Protein AF-A0A915UUK4-F1 (afdb_monomer)

Radius of gyration: 17.28 Å; Cα contacts (8 Å, |Δi|>4): 39; chains: 1; bounding box: 28×44×40 Å

Foldseek 3Di:
DDDPPPDPPQDPVNVVVVVLLVVLLVVLLVPDDPLLVQLVVCVVVVHDQVRSCVVSVNPCSVVSVVVSVVSSCVSCVVPD

Sequence (80 aa):
MQSAVHFPEETETEFWERLALRVDLQRALHTLTPQERALLDALLAGTPLQQAGRQLGIRNAPAVWHALQARLRAALSGYG

Secondary structure (DSSP, 8-state):
-----------HHHHHHHHHHHHHHHHHHHT--HHHHHHHHHHHTT--HHHHHHHTT-TTHHHHHHHHHHHHHHHTTT--

Nearest PDB structures (foldseek):
  4mey-assembly1_F  TM=5.945E-01  e=1.214E+00  Escherichia coli K-12
  8z6g-assembly1_B  TM=8.836E-01  e=5.327E+00  Pseudomonas aeruginosa
  6jbq-assembly1_F  TM=7.296E-01  e=5.969E+00  Escherichia coli K-12
  2xhe-assembly1_B  TM=2.885E-01  e=1.614E+00  Monosiga brevicollis

Mean predicted aligned error: 7.84 Å

pLDDT: mean 84.21, std 13.78, range [40.84, 96.31]

Solvent-accessible surface area (backbone atoms only — not comparable to full-atom values): 4815 Å² total; per-residue (Å²): 132,82,81,76,80,81,70,75,91,68,46,74,65,58,50,52,51,54,51,49,51,51,51,40,49,51,53,52,64,68,71,49,50,74,67,58,45,52,49,50,53,35,43,75,73,68,39,54,65,73,57,36,15,62,76,70,70,41,90,55,38,67,61,55,50,50,52,51,51,51,52,50,46,61,60,41,63,89,69,124

Structure (mmCIF, N/CA/C/O backbone):
data_AF-A0A915UUK4-F1
#
_entry.id   AF-A0A915UUK4-F1
#
loop_
_atom_site.group_PDB
_atom_site.id
_atom_site.type_symbol
_atom_site.label_atom_id
_atom_site.label_alt_id
_atom_site.label_comp_id
_atom_site.label_asym_id
_atom_site.label_entity_id
_atom_site.label_seq_id
_atom_site.pdbx_PDB_ins_code
_atom_site.Cartn_x
_atom_site.Cartn_y
_atom_site.Cartn_z
_atom_site.occupancy
_atom_site.B_iso_or_equiv
_atom_site.auth_seq_id
_atom_site.auth_comp_id
_atom_site.auth_asym_id
_atom_site.auth_atom_id
_atom_site.pdbx_PDB_model_num
ATOM 1 N N . MET A 1 1 ? 10.579 36.603 -19.980 1.00 40.84 1 MET A N 1
ATOM 2 C CA . MET A 1 1 ? 10.988 35.674 -21.056 1.00 40.84 1 MET A CA 1
ATOM 3 C C . MET A 1 1 ? 11.092 34.288 -20.449 1.00 40.84 1 MET A C 1
ATOM 5 O O . MET A 1 1 ? 11.454 34.183 -19.286 1.00 40.84 1 MET A O 1
ATOM 9 N N . GLN A 1 2 ? 10.611 33.296 -21.191 1.00 45.66 2 GLN A N 1
ATOM 10 C CA . GLN A 1 2 ? 10.177 31.970 -20.747 1.00 45.66 2 GLN A CA 1
ATOM 11 C C . GLN A 1 2 ? 11.253 31.196 -19.970 1.00 45.66 2 GLN A C 1
ATOM 13 O O . GLN A 1 2 ? 12.370 31.029 -20.451 1.00 45.66 2 GLN A O 1
ATOM 18 N N . SER A 1 3 ? 10.890 30.690 -18.790 1.00 45.72 3 SER A N 1
ATOM 19 C CA . SER A 1 3 ? 11.626 29.618 -18.122 1.00 45.72 3 SER A CA 1
ATOM 20 C C . SER A 1 3 ? 11.496 28.368 -18.986 1.00 45.72 3 SER A C 1
ATOM 22 O O . SER A 1 3 ? 10.404 27.813 -19.102 1.00 45.72 3 SER A O 1
ATOM 24 N N . ALA A 1 4 ? 12.584 27.966 -19.642 1.00 51.28 4 ALA A N 1
ATOM 25 C CA . ALA A 1 4 ? 12.644 26.689 -20.334 1.00 51.28 4 ALA A CA 1
ATOM 26 C C . ALA A 1 4 ? 12.361 25.590 -19.305 1.00 51.28 4 ALA A C 1
ATOM 28 O O . ALA A 1 4 ? 13.093 25.440 -18.326 1.00 51.28 4 ALA A O 1
ATOM 29 N N . VAL A 1 5 ? 11.253 24.875 -19.488 1.00 51.88 5 VAL A N 1
ATOM 30 C CA . VAL A 1 5 ? 10.962 23.680 -18.704 1.00 51.88 5 VAL A CA 1
ATOM 31 C C . VAL A 1 5 ? 12.051 22.677 -19.061 1.00 51.88 5 VAL A C 1
ATOM 33 O O . VAL A 1 5 ? 12.100 22.179 -20.182 1.00 51.88 5 VAL A O 1
ATOM 36 N N . HIS A 1 6 ? 12.978 22.458 -18.133 1.00 46.38 6 HIS A N 1
ATOM 37 C CA . HIS A 1 6 ? 14.038 21.477 -18.285 1.00 46.38 6 HIS A CA 1
ATOM 38 C C . HIS A 1 6 ? 13.407 20.100 -18.077 1.00 46.38 6 HIS A C 1
ATOM 40 O O . HIS A 1 6 ? 13.295 19.611 -16.954 1.00 46.38 6 HIS A O 1
ATOM 46 N N . PHE A 1 7 ? 12.916 19.506 -19.159 1.00 53.06 7 PHE A N 1
ATOM 47 C CA . PHE A 1 7 ? 12.593 18.088 -19.167 1.00 53.06 7 PHE A CA 1
ATOM 48 C C . PHE A 1 7 ? 13.933 17.341 -19.126 1.00 53.06 7 PHE A C 1
ATOM 50 O O . PHE A 1 7 ? 14.814 17.677 -19.921 1.00 53.06 7 PHE A O 1
ATOM 57 N N . PRO A 1 8 ? 14.168 16.411 -18.184 1.00 61.09 8 PRO A N 1
ATOM 58 C CA . PRO A 1 8 ? 15.305 15.511 -18.325 1.00 61.09 8 PRO A CA 1
ATOM 59 C C . PRO A 1 8 ? 15.177 14.804 -19.681 1.00 61.09 8 PRO A C 1
ATOM 61 O O . PRO A 1 8 ? 14.058 14.500 -20.102 1.00 61.09 8 PRO A O 1
ATOM 64 N N . GLU A 1 9 ? 16.298 14.587 -20.371 1.00 63.78 9 GLU A N 1
ATOM 65 C CA . GLU A 1 9 ? 16.357 13.713 -21.547 1.00 63.78 9 GLU A CA 1
ATOM 66 C C . GLU A 1 9 ? 16.103 12.280 -21.075 1.00 63.78 9 GLU A C 1
ATOM 68 O O . GLU A 1 9 ? 17.020 11.490 -20.890 1.00 63.78 9 GLU A O 1
ATOM 73 N N . GLU A 1 10 ? 14.843 11.984 -20.773 1.00 66.62 10 GLU A N 1
ATOM 74 C CA . GLU A 1 10 ? 14.399 10.645 -20.451 1.00 66.62 10 GLU A CA 1
ATOM 75 C C . G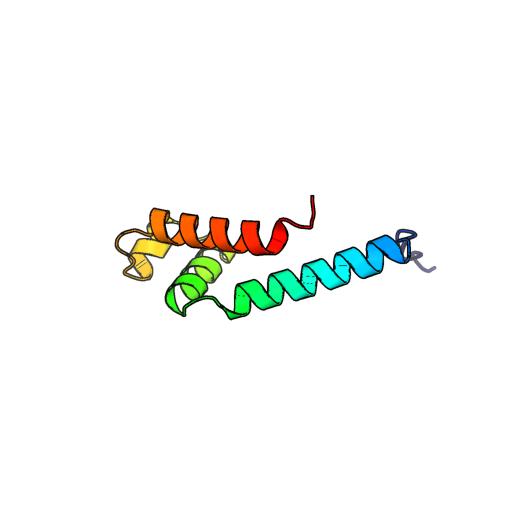LU A 1 10 ? 14.538 9.822 -21.728 1.00 66.62 10 GLU A C 1
ATOM 77 O O . GLU A 1 10 ? 13.946 10.137 -22.766 1.00 66.62 10 GLU A O 1
ATOM 82 N N . THR A 1 11 ? 15.383 8.802 -21.670 1.00 80.19 11 THR A N 1
ATOM 83 C CA . THR A 1 11 ? 15.520 7.854 -22.767 1.00 80.19 11 THR A CA 1
ATOM 84 C C . THR A 1 11 ? 14.180 7.158 -22.997 1.00 80.19 11 THR A C 1
ATOM 86 O O . THR A 1 11 ? 13.368 6.999 -22.084 1.00 80.19 11 THR A O 1
ATOM 89 N N . GLU A 1 12 ? 13.930 6.714 -24.228 1.00 79.44 12 GLU A N 1
ATOM 90 C CA . GLU A 1 12 ? 12.711 5.964 -24.549 1.00 79.44 12 GLU A CA 1
ATOM 91 C C . GLU A 1 12 ? 12.523 4.760 -23.605 1.00 79.44 12 GLU A C 1
ATOM 93 O O . GLU A 1 12 ? 11.412 4.490 -23.150 1.00 79.44 12 GLU A O 1
ATOM 98 N N . THR A 1 13 ? 13.620 4.094 -23.239 1.0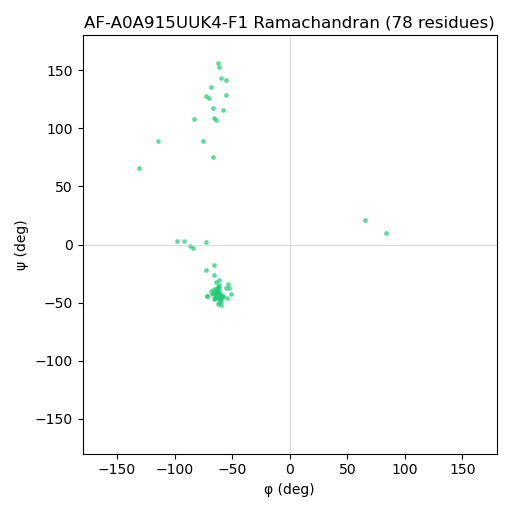0 82.44 13 THR A N 1
ATOM 99 C CA . THR A 1 13 ? 13.637 3.005 -22.258 1.00 82.44 13 THR A CA 1
ATOM 100 C C . THR A 1 13 ? 13.126 3.450 -20.886 1.00 82.44 13 THR A C 1
ATOM 102 O O . THR A 1 13 ? 12.196 2.838 -20.368 1.00 82.44 13 THR A O 1
ATOM 105 N N . GLU A 1 14 ? 13.662 4.536 -20.322 1.00 83.38 14 GLU A N 1
ATOM 106 C CA . GLU A 1 14 ? 13.234 5.059 -19.014 1.00 83.38 14 GLU A CA 1
ATOM 107 C C . GLU A 1 14 ? 11.756 5.479 -19.019 1.00 83.38 14 GLU A C 1
ATOM 109 O O . GLU A 1 14 ? 11.026 5.229 -18.055 1.00 83.38 14 GLU A O 1
ATOM 114 N N . PHE A 1 15 ? 11.279 6.051 -20.131 1.00 83.81 15 PHE A N 1
ATOM 115 C CA . PHE A 1 15 ? 9.868 6.388 -20.300 1.00 83.81 15 PHE A CA 1
ATOM 116 C C . PHE A 1 15 ? 8.978 5.138 -20.232 1.00 83.81 15 PHE A C 1
ATOM 118 O O . PHE A 1 15 ? 7.987 5.120 -19.490 1.00 83.81 15 PHE A O 1
ATOM 125 N N . TRP A 1 16 ? 9.323 4.085 -20.981 1.00 84.44 16 TRP A N 1
ATOM 126 C CA . TRP A 1 16 ? 8.560 2.835 -20.985 1.00 84.44 16 TRP A CA 1
ATOM 127 C C . TRP A 1 16 ? 8.625 2.115 -19.637 1.00 84.44 16 TRP A C 1
ATOM 129 O O . TRP A 1 16 ? 7.597 1.617 -19.174 1.00 84.44 16 TRP A O 1
ATOM 139 N N . GLU A 1 17 ? 9.777 2.118 -18.965 1.00 86.50 17 GLU A N 1
ATOM 140 C CA . GLU A 1 17 ? 9.939 1.575 -17.612 1.00 86.50 17 GLU A CA 1
ATOM 141 C C . GLU A 1 17 ? 9.062 2.318 -16.599 1.00 86.50 17 GLU A C 1
ATOM 143 O O . GLU A 1 17 ? 8.329 1.695 -15.827 1.00 86.50 17 GLU A O 1
ATOM 148 N N . ARG A 1 18 ? 9.050 3.656 -16.636 1.00 86.06 18 ARG A N 1
ATOM 149 C CA . ARG A 1 18 ? 8.193 4.473 -15.767 1.00 86.06 18 ARG A CA 1
ATOM 150 C C . ARG A 1 18 ? 6.709 4.244 -16.052 1.00 86.06 18 ARG A C 1
ATOM 152 O O . ARG A 1 18 ? 5.896 4.221 -15.121 1.00 86.06 18 ARG A O 1
ATOM 159 N N . LEU A 1 19 ? 6.334 4.084 -17.322 1.00 86.56 19 LEU A N 1
ATOM 160 C CA . LEU A 1 19 ? 4.956 3.785 -17.701 1.00 86.56 19 LEU A CA 1
ATOM 161 C C . LEU A 1 19 ? 4.530 2.406 -17.188 1.00 86.56 19 LEU A C 1
ATOM 163 O O . LEU A 1 19 ? 3.462 2.290 -16.585 1.00 86.56 19 LEU A O 1
ATOM 167 N N . ALA A 1 20 ? 5.367 1.389 -17.383 1.00 86.69 20 ALA A N 1
ATOM 168 C CA . ALA A 1 20 ? 5.116 0.036 -16.906 1.00 86.69 20 ALA A CA 1
ATOM 169 C C . ALA A 1 20 ? 4.991 0.008 -15.372 1.00 86.69 20 ALA A C 1
ATOM 171 O O . ALA A 1 20 ? 3.995 -0.497 -14.850 1.00 86.69 20 ALA A O 1
ATOM 172 N N . LEU A 1 21 ? 5.898 0.690 -14.658 1.00 87.38 21 LEU A N 1
ATOM 173 C CA . LEU A 1 21 ? 5.858 0.844 -13.202 1.00 87.38 21 LEU A CA 1
ATOM 174 C C . LEU A 1 21 ? 4.517 1.412 -12.732 1.00 87.38 21 LEU A C 1
ATOM 176 O O . LEU A 1 21 ? 3.904 0.918 -11.783 1.00 87.38 21 LEU A O 1
ATOM 180 N N . ARG A 1 22 ? 4.042 2.464 -13.405 1.00 87.94 22 ARG A N 1
ATOM 181 C CA . ARG A 1 22 ? 2.764 3.099 -13.083 1.00 87.94 22 ARG A CA 1
ATOM 182 C C . ARG A 1 22 ? 1.590 2.146 -13.310 1.00 87.94 22 ARG A C 1
ATOM 184 O O . ARG A 1 22 ? 0.684 2.113 -12.477 1.00 87.94 22 ARG A O 1
ATOM 191 N N . VAL A 1 23 ? 1.601 1.382 -14.401 1.00 88.50 23 VAL A N 1
ATOM 192 C CA . VAL A 1 23 ? 0.556 0.394 -14.708 1.00 88.50 23 VAL A CA 1
ATOM 193 C C . VAL A 1 23 ? 0.538 -0.728 -13.669 1.00 88.50 23 VAL A C 1
ATOM 195 O O . VAL A 1 23 ? -0.533 -1.063 -13.158 1.00 88.50 23 VAL A O 1
ATOM 198 N N . ASP A 1 24 ? 1.698 -1.271 -13.304 1.00 86.88 24 ASP A N 1
ATOM 199 C CA . ASP A 1 24 ? 1.797 -2.357 -12.326 1.00 86.88 24 ASP A CA 1
ATOM 200 C C . ASP A 1 24 ? 1.421 -1.899 -10.915 1.00 86.88 24 ASP A C 1
ATOM 202 O O . ASP A 1 24 ? 0.671 -2.591 -10.217 1.00 86.88 24 ASP A O 1
ATOM 206 N N . LEU A 1 25 ? 1.828 -0.688 -10.521 1.00 86.50 25 LEU A N 1
ATOM 207 C CA . LEU A 1 25 ? 1.386 -0.076 -9.270 1.00 86.50 25 LEU A CA 1
ATOM 208 C C . LEU A 1 25 ? -0.135 0.111 -9.250 1.00 86.50 25 LEU A C 1
ATOM 210 O O . LEU A 1 25 ? -0.789 -0.258 -8.274 1.00 86.50 25 LEU A O 1
ATOM 214 N N . GLN A 1 26 ? -0.723 0.649 -10.324 1.00 87.69 26 GLN A N 1
ATOM 215 C CA . GLN A 1 26 ? -2.177 0.806 -10.415 1.00 87.69 26 GLN A CA 1
ATOM 216 C C . GLN A 1 26 ? -2.888 -0.543 -10.313 1.00 87.69 26 GLN A C 1
ATOM 218 O O . GLN A 1 26 ? -3.848 -0.669 -9.551 1.00 87.69 26 GLN A O 1
ATOM 223 N N . ARG A 1 27 ? -2.402 -1.568 -11.020 1.00 86.94 27 ARG A N 1
ATOM 224 C CA . ARG A 1 27 ? -2.959 -2.921 -10.953 1.00 86.94 27 ARG A CA 1
ATOM 225 C C . ARG A 1 27 ? -2.904 -3.473 -9.529 1.00 86.94 27 ARG A C 1
ATOM 227 O O . ARG A 1 27 ? -3.914 -3.980 -9.048 1.00 86.94 27 ARG A O 1
ATOM 234 N N . ALA A 1 28 ? -1.782 -3.316 -8.829 1.00 86.81 28 ALA A N 1
ATOM 235 C CA . ALA A 1 28 ? -1.652 -3.746 -7.439 1.00 86.81 28 ALA A CA 1
ATOM 236 C C . ALA A 1 28 ? -2.655 -3.024 -6.521 1.00 86.81 28 ALA A C 1
ATOM 238 O O . ALA A 1 28 ? -3.358 -3.670 -5.742 1.00 86.81 28 ALA A O 1
ATOM 239 N N . LEU A 1 29 ? -2.800 -1.703 -6.674 1.00 88.44 29 LEU A N 1
ATOM 240 C CA . LEU A 1 29 ? -3.751 -0.889 -5.908 1.00 88.44 29 LEU A CA 1
ATOM 241 C C . LEU A 1 29 ? -5.225 -1.219 -6.206 1.00 88.44 29 LEU A C 1
ATOM 243 O O . LEU A 1 29 ? -6.086 -1.015 -5.347 1.00 88.44 29 LEU A O 1
ATOM 247 N N . HIS A 1 30 ? -5.533 -1.732 -7.399 1.00 88.88 30 HIS A N 1
ATOM 248 C CA . HIS A 1 30 ? -6.875 -2.200 -7.761 1.00 88.88 30 HIS A CA 1
ATOM 249 C C . HIS A 1 30 ? -7.259 -3.522 -7.088 1.00 88.88 30 HIS A C 1
ATOM 251 O O . HIS A 1 30 ? -8.447 -3.798 -6.942 1.00 88.88 30 HIS A O 1
ATOM 257 N N . THR A 1 31 ? -6.285 -4.324 -6.651 1.00 88.56 31 THR A N 1
ATOM 258 C CA . THR A 1 31 ? -6.544 -5.600 -5.956 1.00 88.56 31 THR A CA 1
ATOM 259 C C . THR A 1 31 ? -6.742 -5.459 -4.450 1.00 88.56 31 THR A C 1
ATOM 261 O O . THR A 1 31 ? -6.986 -6.455 -3.769 1.00 88.56 31 THR A O 1
ATOM 264 N N . LEU A 1 32 ? -6.633 -4.238 -3.919 1.00 87.69 32 LEU A N 1
ATOM 265 C CA . LEU A 1 32 ? -6.794 -3.991 -2.493 1.00 87.69 32 LEU A CA 1
ATOM 266 C C . LEU A 1 32 ? -8.235 -4.220 -2.060 1.00 87.69 32 LEU A C 1
ATOM 268 O O . LEU A 1 32 ? -9.184 -3.738 -2.681 1.00 87.6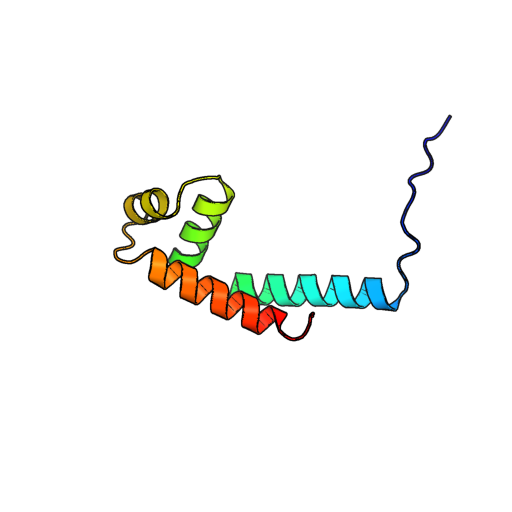9 32 LEU A O 1
ATOM 272 N N . THR A 1 33 ? -8.391 -4.904 -0.935 1.00 90.19 33 THR A N 1
ATOM 273 C CA . THR A 1 33 ? -9.671 -4.966 -0.236 1.00 90.19 33 THR A CA 1
ATOM 274 C C . THR A 1 33 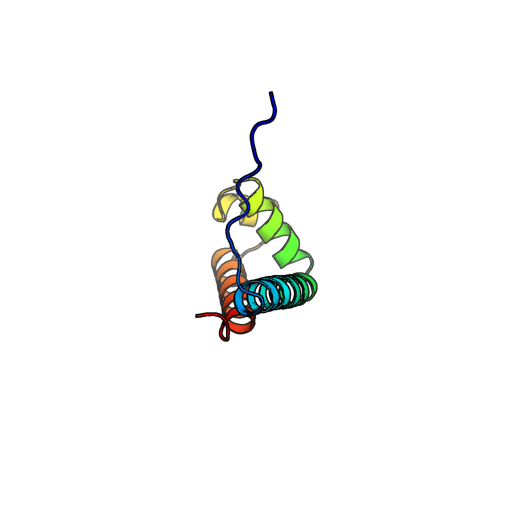? -10.086 -3.563 0.228 1.00 90.19 33 THR A C 1
ATOM 276 O O . THR A 1 33 ? -9.226 -2.705 0.456 1.00 90.19 33 THR A O 1
ATOM 279 N N . PRO A 1 34 ? -11.390 -3.306 0.452 1.00 90.50 34 PRO A N 1
ATOM 280 C CA . PRO A 1 34 ? -11.850 -2.018 0.978 1.00 90.50 34 PRO A CA 1
ATOM 281 C C . PRO A 1 34 ? -11.149 -1.614 2.284 1.00 90.50 34 PRO A C 1
ATOM 283 O O . PRO A 1 34 ? -10.877 -0.438 2.510 1.00 90.50 34 PRO A O 1
ATOM 286 N N . GLN A 1 35 ? -10.808 -2.596 3.123 1.00 89.38 35 GLN A N 1
ATOM 287 C CA . GLN A 1 35 ? -10.110 -2.374 4.386 1.00 89.38 35 GLN A CA 1
ATOM 288 C C . GLN A 1 35 ? -8.639 -1.978 4.185 1.00 89.38 35 GLN A C 1
ATOM 290 O O . GLN A 1 35 ? -8.174 -1.035 4.821 1.00 89.38 35 GLN A O 1
ATOM 295 N N . GLU A 1 36 ? -7.910 -2.655 3.293 1.00 90.88 36 GLU A N 1
ATOM 296 C CA . GLU A 1 36 ? -6.532 -2.282 2.933 1.00 90.88 36 GLU A CA 1
ATOM 297 C C . GLU A 1 36 ? -6.484 -0.902 2.270 1.00 90.88 36 GLU A C 1
ATOM 299 O O . GLU A 1 36 ? -5.591 -0.111 2.567 1.00 90.88 36 GLU A O 1
ATOM 304 N N . ARG A 1 37 ? -7.466 -0.595 1.412 1.00 91.94 37 ARG A N 1
ATOM 305 C CA . ARG A 1 37 ? -7.601 0.708 0.755 1.00 91.94 37 ARG A CA 1
ATOM 306 C C . ARG A 1 37 ? -7.808 1.824 1.776 1.00 91.94 37 ARG A C 1
ATOM 308 O O . ARG A 1 37 ? -7.047 2.781 1.778 1.00 91.94 37 ARG A O 1
ATOM 315 N N . ALA A 1 38 ? -8.762 1.659 2.691 1.00 92.75 38 ALA A N 1
ATOM 316 C CA . ALA A 1 38 ? -9.021 2.643 3.738 1.00 92.75 38 ALA A CA 1
ATOM 317 C C . ALA A 1 38 ? -7.816 2.829 4.678 1.00 92.75 38 ALA A C 1
ATOM 319 O O . ALA A 1 38 ? -7.527 3.948 5.099 1.00 92.75 38 ALA A O 1
ATOM 320 N N . LEU A 1 39 ? -7.084 1.748 4.981 1.00 94.06 39 LEU A N 1
ATOM 321 C CA . LEU A 1 39 ? -5.850 1.828 5.763 1.00 94.06 39 LEU A CA 1
ATOM 322 C C . L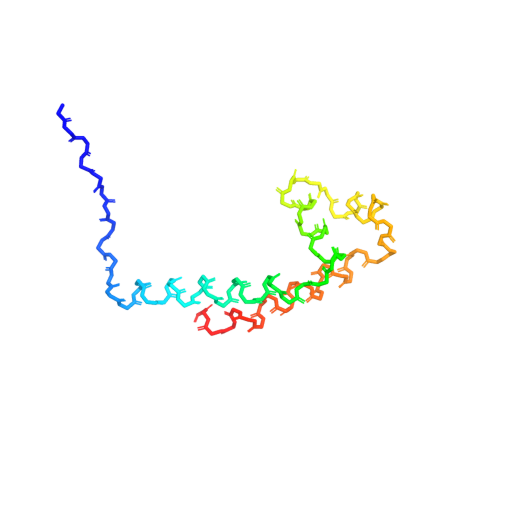EU A 1 39 ? -4.765 2.615 5.018 1.00 94.06 39 LEU A C 1
ATOM 324 O O . LEU A 1 39 ? -4.137 3.485 5.615 1.00 94.06 39 LEU A O 1
ATOM 328 N N . LEU A 1 40 ? -4.563 2.340 3.727 1.00 93.75 40 LEU A N 1
ATOM 329 C CA . LEU A 1 40 ? -3.617 3.072 2.887 1.00 93.75 40 LEU A CA 1
ATOM 330 C C . LEU A 1 40 ? -3.977 4.561 2.799 1.00 93.75 40 LEU A C 1
ATOM 332 O O . LEU A 1 40 ? -3.105 5.401 3.004 1.00 93.75 40 LEU A O 1
ATOM 336 N N . ASP A 1 41 ? -5.247 4.887 2.562 1.00 94.62 41 ASP A N 1
ATOM 337 C CA . ASP A 1 41 ? -5.723 6.270 2.468 1.00 94.62 41 ASP A CA 1
ATOM 338 C C . ASP A 1 41 ? -5.497 7.034 3.787 1.00 94.62 41 ASP A C 1
ATOM 340 O O . ASP A 1 41 ? -5.015 8.168 3.778 1.00 94.62 41 ASP A O 1
ATOM 344 N N . ALA A 1 42 ? -5.754 6.401 4.939 1.00 94.88 42 ALA A N 1
ATOM 345 C CA . ALA A 1 42 ? -5.498 7.000 6.250 1.00 94.88 42 ALA A CA 1
ATOM 346 C C . ALA A 1 42 ? -4.003 7.281 6.486 1.00 94.88 42 ALA A C 1
ATOM 348 O O . ALA A 1 42 ? -3.645 8.340 7.009 1.00 94.88 42 ALA A O 1
ATOM 349 N N . LEU A 1 43 ? -3.130 6.354 6.077 1.00 94.81 43 LEU A N 1
ATOM 350 C CA . LEU A 1 43 ? -1.678 6.518 6.171 1.00 94.81 43 LEU A CA 1
ATOM 351 C C . LEU A 1 43 ? -1.169 7.632 5.246 1.00 94.81 43 LEU A C 1
ATOM 353 O O . LEU A 1 43 ? -0.339 8.436 5.667 1.00 94.81 43 LEU A O 1
ATOM 357 N N . LEU A 1 44 ? -1.690 7.721 4.017 1.00 93.88 44 LEU A N 1
ATOM 358 C CA . LEU A 1 44 ? -1.364 8.793 3.067 1.00 93.88 44 LEU A CA 1
ATOM 359 C C . LEU A 1 44 ? -1.823 10.169 3.565 1.00 93.88 44 LEU A C 1
ATOM 361 O O . LEU A 1 44 ? -1.145 11.164 3.322 1.00 93.88 44 LEU A O 1
ATOM 365 N N . ALA A 1 45 ? -2.922 10.226 4.318 1.00 95.19 45 ALA A N 1
ATOM 366 C CA . ALA A 1 45 ? -3.375 11.432 5.009 1.00 95.19 45 ALA A CA 1
ATOM 367 C C . ALA A 1 45 ? -2.510 11.807 6.236 1.00 95.19 45 ALA A C 1
ATOM 369 O O . ALA A 1 45 ? -2.820 12.768 6.936 1.00 95.19 45 ALA A O 1
ATOM 370 N N . GLY A 1 46 ? -1.441 11.053 6.522 1.00 95.25 46 GLY A N 1
ATOM 371 C CA . GLY A 1 46 ? -0.538 11.291 7.649 1.00 95.25 46 GLY A CA 1
ATOM 372 C C . GLY A 1 46 ? -1.020 10.707 8.978 1.00 95.25 46 GLY A C 1
ATOM 373 O O . GLY A 1 46 ? -0.425 10.985 10.019 1.00 95.25 46 GLY A O 1
ATOM 374 N N . THR A 1 47 ? -2.077 9.888 8.977 1.00 95.38 47 THR A N 1
ATOM 375 C CA . THR A 1 47 ? -2.559 9.240 10.204 1.00 95.38 47 THR A CA 1
ATOM 376 C C . THR A 1 47 ? -1.593 8.127 10.610 1.00 95.38 47 THR A C 1
ATOM 378 O O . THR A 1 47 ? -1.320 7.240 9.802 1.00 95.38 47 THR A O 1
ATOM 381 N N . PRO A 1 48 ? -1.095 8.091 11.858 1.00 96.31 48 PRO A N 1
ATOM 382 C CA . PRO A 1 48 ? -0.239 7.002 12.317 1.00 96.31 48 PRO A CA 1
ATOM 383 C C . PRO A 1 48 ? -0.942 5.641 12.230 1.00 96.31 48 PRO A C 1
ATOM 385 O O . PRO A 1 48 ? -2.118 5.520 12.570 1.00 96.31 48 PRO A O 1
ATOM 388 N N . LEU A 1 49 ? -0.204 4.585 11.872 1.00 93.81 49 LEU A N 1
ATOM 389 C CA . LEU A 1 49 ? -0.745 3.235 11.638 1.00 93.81 49 LEU A CA 1
ATOM 390 C C . LEU A 1 49 ? -1.625 2.703 12.782 1.00 93.81 49 LEU A C 1
ATOM 392 O O . LEU A 1 49 ? -2.687 2.132 12.545 1.00 93.81 49 LEU A O 1
ATOM 396 N N . GLN A 1 50 ? -1.198 2.910 14.029 1.00 93.88 50 GLN A N 1
ATOM 397 C CA . GLN A 1 50 ? -1.953 2.506 15.221 1.00 93.88 50 GLN A CA 1
ATOM 398 C C . GLN A 1 50 ? -3.292 3.248 15.338 1.00 93.88 50 GLN A C 1
ATOM 400 O O . GLN A 1 50 ? -4.309 2.656 15.698 1.00 93.88 50 GLN A O 1
ATOM 405 N N . GLN A 1 51 ? -3.305 4.545 15.023 1.00 95.06 51 GLN A N 1
ATOM 406 C CA . GLN A 1 51 ? -4.507 5.371 15.067 1.00 95.06 51 GLN A CA 1
ATOM 407 C C . GLN A 1 51 ? -5.461 5.015 13.923 1.00 95.06 51 GLN A C 1
ATOM 409 O O . GLN A 1 51 ? -6.648 4.816 14.178 1.00 95.06 51 GLN A O 1
ATOM 414 N N . ALA A 1 52 ? -4.942 4.844 12.705 1.00 95.75 52 ALA A N 1
ATOM 415 C CA . ALA A 1 52 ? -5.717 4.392 11.553 1.00 95.75 52 ALA A CA 1
ATOM 416 C C . ALA A 1 52 ? -6.353 3.017 11.815 1.00 95.75 52 ALA A C 1
ATOM 418 O O . ALA A 1 52 ? -7.547 2.826 11.596 1.00 95.75 52 ALA A O 1
ATOM 419 N N . GLY A 1 53 ? -5.589 2.078 12.385 1.00 94.81 53 GLY A N 1
ATOM 420 C CA . GLY A 1 53 ? -6.093 0.762 12.774 1.00 94.81 53 GLY A CA 1
ATOM 421 C C . GLY A 1 53 ? -7.263 0.832 13.754 1.00 94.81 53 GLY A C 1
ATOM 422 O O . GLY A 1 53 ? -8.275 0.164 13.553 1.00 94.81 53 GLY A O 1
ATOM 423 N N . ARG A 1 54 ? -7.165 1.689 14.778 1.00 94.69 54 ARG A N 1
ATOM 424 C CA . ARG A 1 54 ? -8.257 1.912 15.739 1.00 94.69 54 ARG A CA 1
ATOM 425 C C . ARG A 1 54 ? -9.489 2.536 15.084 1.00 94.69 54 ARG A C 1
ATOM 427 O O . ARG A 1 54 ? -10.590 2.053 15.319 1.00 94.69 54 ARG A O 1
ATOM 434 N N . GLN A 1 55 ? -9.308 3.569 14.261 1.00 94.19 55 GLN A N 1
ATOM 435 C CA . GLN A 1 55 ? -10.405 4.256 13.565 1.00 94.19 55 GLN A CA 1
ATOM 436 C C . GLN A 1 55 ? -11.156 3.329 12.601 1.00 94.19 55 GLN A C 1
ATOM 438 O O . G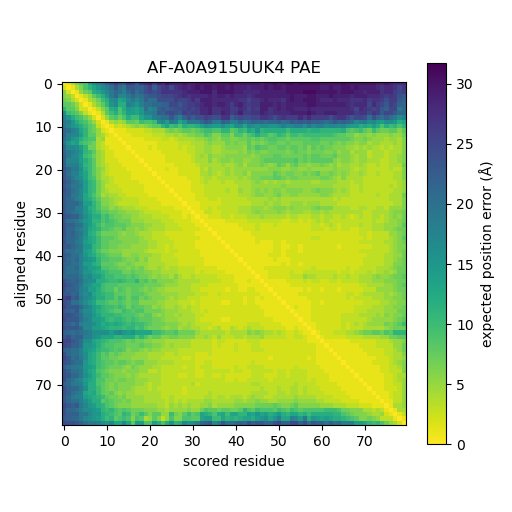LN A 1 55 ? -12.374 3.411 12.489 1.00 94.19 55 GLN A O 1
ATOM 443 N N . LEU A 1 56 ? -10.433 2.421 11.945 1.00 93.25 56 LEU A N 1
ATOM 444 C CA . LEU A 1 56 ? -10.970 1.490 10.951 1.00 93.25 56 LEU A CA 1
ATOM 445 C C . LEU A 1 56 ? -11.408 0.139 11.548 1.00 93.25 56 LEU A C 1
ATOM 447 O O . LEU A 1 56 ? -11.788 -0.766 10.806 1.00 93.25 56 LEU A O 1
ATOM 451 N N . GLY A 1 57 ? -11.323 -0.041 12.872 1.00 94.38 57 GLY A N 1
ATOM 452 C CA . GLY A 1 57 ? -11.672 -1.303 13.537 1.00 94.38 57 GLY A CA 1
ATOM 453 C C . GLY A 1 57 ? -10.754 -2.484 13.183 1.00 94.38 57 GLY A C 1
ATOM 454 O O . GLY A 1 57 ? -11.138 -3.645 13.336 1.00 94.38 57 GLY A O 1
ATOM 455 N N . ILE A 1 58 ? -9.537 -2.215 12.706 1.00 93.06 58 ILE A N 1
ATOM 456 C CA . ILE A 1 58 ? -8.560 -3.232 12.312 1.00 93.06 58 ILE A CA 1
ATOM 457 C C . ILE A 1 58 ? -7.816 -3.717 13.557 1.00 93.06 58 ILE A C 1
ATOM 459 O O . ILE A 1 58 ? -6.958 -3.023 14.100 1.00 93.06 58 ILE A O 1
ATOM 463 N N . ARG A 1 59 ? -8.107 -4.950 13.988 1.00 89.00 59 ARG A N 1
ATOM 464 C CA . ARG A 1 59 ? -7.489 -5.555 15.185 1.00 89.00 59 ARG A CA 1
ATOM 465 C C . ARG A 1 59 ? -5.971 -5.705 15.079 1.00 89.00 59 ARG A C 1
ATOM 467 O O . ARG A 1 59 ? -5.281 -5.577 16.083 1.00 89.00 59 ARG A O 1
ATOM 474 N N . ASN A 1 60 ? -5.455 -5.985 13.882 1.00 91.25 60 ASN A N 1
ATOM 475 C CA . ASN A 1 60 ? -4.024 -6.170 13.639 1.00 91.25 60 ASN A CA 1
ATOM 476 C C . ASN A 1 60 ? -3.555 -5.339 12.436 1.00 91.25 60 ASN A C 1
ATOM 478 O O . ASN A 1 60 ? -3.187 -5.873 11.391 1.00 91.25 60 ASN A O 1
ATOM 482 N N . ALA A 1 61 ? -3.605 -4.013 12.583 1.00 92.44 61 ALA A N 1
ATOM 483 C CA . ALA A 1 61 ? -3.163 -3.079 11.548 1.00 92.44 61 ALA A CA 1
ATOM 484 C C . ALA A 1 61 ? -1.710 -3.302 11.080 1.00 92.44 61 ALA A C 1
ATOM 486 O O . ALA A 1 61 ? -1.485 -3.220 9.874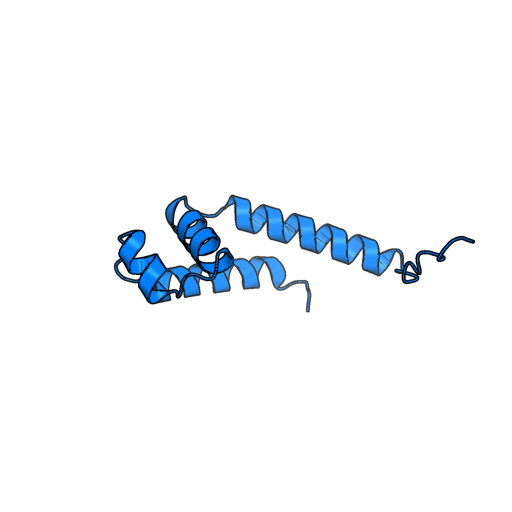 1.00 92.44 61 ALA A O 1
ATOM 487 N N . PRO A 1 62 ? -0.739 -3.659 11.951 1.00 93.69 62 PRO A N 1
ATOM 488 C CA . PRO A 1 62 ? 0.606 -4.019 11.504 1.00 93.69 62 PRO A CA 1
ATOM 489 C C . PRO A 1 62 ? 0.633 -5.203 10.534 1.00 93.69 62 PRO A C 1
ATOM 491 O O . PRO A 1 62 ? 1.292 -5.119 9.503 1.00 93.69 62 PRO A O 1
ATOM 494 N N . ALA A 1 63 ? -0.104 -6.283 10.810 1.00 92.25 63 ALA A N 1
ATOM 495 C CA . ALA A 1 63 ? -0.140 -7.436 9.908 1.00 92.25 63 ALA A CA 1
ATOM 496 C C . ALA A 1 63 ? -0.773 -7.094 8.552 1.00 92.25 63 ALA A C 1
ATOM 498 O O . ALA A 1 63 ? -0.245 -7.492 7.514 1.00 92.25 63 ALA A O 1
ATOM 499 N N . VAL A 1 64 ? -1.863 -6.316 8.552 1.00 90.50 64 VAL A N 1
ATOM 500 C CA . VAL A 1 64 ? -2.506 -5.839 7.313 1.00 90.50 64 VAL A CA 1
ATOM 501 C C . VAL A 1 64 ? -1.549 -4.949 6.518 1.00 90.50 64 VAL A C 1
ATOM 503 O O . VAL A 1 64 ? -1.398 -5.125 5.312 1.00 90.50 64 VAL A O 1
ATOM 506 N N . TRP A 1 65 ? -0.840 -4.042 7.192 1.00 93.88 65 TRP A N 1
ATOM 507 C CA . TRP A 1 65 ? 0.162 -3.188 6.562 1.00 93.88 65 TRP A CA 1
ATOM 508 C C . TRP A 1 65 ? 1.329 -3.988 5.972 1.00 93.88 65 TRP A C 1
ATOM 510 O O . TRP A 1 65 ? 1.729 -3.741 4.837 1.00 93.88 65 TRP A O 1
ATOM 520 N N . HIS A 1 66 ? 1.840 -4.993 6.684 1.00 92.69 66 HIS A N 1
ATOM 521 C CA . HIS A 1 66 ? 2.893 -5.866 6.165 1.00 92.69 66 HIS A CA 1
ATOM 522 C C . HIS A 1 66 ? 2.441 -6.675 4.945 1.00 92.69 66 HIS A C 1
ATOM 524 O O . HIS A 1 66 ? 3.197 -6.783 3.980 1.00 92.69 66 HIS A O 1
ATOM 530 N N . ALA A 1 67 ? 1.217 -7.208 4.955 1.00 89.62 67 ALA A N 1
ATOM 531 C CA . ALA A 1 67 ? 0.657 -7.919 3.808 1.00 89.62 67 ALA A CA 1
ATOM 532 C C . ALA A 1 67 ? 0.525 -6.997 2.584 1.00 89.62 67 ALA A C 1
ATOM 534 O O . ALA A 1 67 ? 0.929 -7.369 1.480 1.00 89.62 67 ALA A O 1
ATOM 535 N N . LEU A 1 68 ? 0.046 -5.766 2.796 1.00 90.19 68 LEU A N 1
ATOM 536 C CA . LEU A 1 68 ? -0.027 -4.734 1.766 1.00 90.19 68 LEU A CA 1
ATOM 537 C C . LEU A 1 68 ? 1.361 -4.412 1.191 1.00 90.19 68 LEU A C 1
ATOM 539 O O . LEU A 1 68 ? 1.547 -4.435 -0.024 1.00 90.19 68 LEU A O 1
ATOM 543 N N . GLN A 1 69 ? 2.357 -4.179 2.051 1.00 90.75 69 GLN A N 1
ATOM 544 C CA . GLN A 1 69 ? 3.736 -3.921 1.631 1.00 90.75 69 GLN A CA 1
ATOM 545 C C . GLN A 1 69 ? 4.338 -5.089 0.844 1.00 90.75 69 GLN A C 1
ATOM 547 O O . GLN A 1 69 ? 5.003 -4.861 -0.164 1.00 90.75 69 GLN A O 1
ATOM 552 N N . ALA A 1 70 ? 4.119 -6.331 1.282 1.00 89.00 70 ALA A N 1
ATOM 553 C CA . ALA A 1 70 ? 4.612 -7.516 0.586 1.00 89.00 70 ALA A CA 1
ATOM 554 C C . ALA A 1 70 ? 3.999 -7.637 -0.816 1.00 89.00 70 ALA A C 1
ATOM 556 O O . ALA A 1 70 ? 4.715 -7.906 -1.778 1.00 89.00 70 ALA A O 1
ATOM 557 N N . ARG A 1 71 ? 2.695 -7.372 -0.948 1.00 85.12 71 ARG A N 1
ATOM 558 C CA . ARG A 1 71 ? 1.991 -7.418 -2.234 1.00 85.12 71 ARG A CA 1
ATOM 559 C C . ARG A 1 71 ? 2.454 -6.308 -3.181 1.00 85.12 71 ARG A C 1
ATOM 561 O O . ARG A 1 71 ? 2.703 -6.586 -4.350 1.00 85.12 71 ARG A O 1
ATOM 568 N N . LEU A 1 72 ? 2.641 -5.087 -2.674 1.00 87.12 72 LEU A N 1
ATOM 569 C CA . LEU A 1 72 ? 3.214 -3.986 -3.453 1.00 87.12 72 LEU A CA 1
ATOM 570 C C . LEU A 1 72 ? 4.653 -4.298 -3.884 1.00 87.12 72 LEU A C 1
ATOM 572 O O . LEU A 1 72 ? 4.979 -4.139 -5.051 1.00 87.12 72 LEU A O 1
ATOM 576 N N . ARG A 1 73 ? 5.500 -4.823 -2.990 1.00 87.44 73 ARG A N 1
ATOM 577 C CA . ARG A 1 73 ? 6.865 -5.245 -3.350 1.00 87.44 73 ARG A CA 1
ATOM 578 C C . ARG A 1 73 ? 6.883 -6.348 -4.397 1.00 87.44 73 ARG A C 1
ATOM 580 O O . ARG A 1 73 ? 7.710 -6.293 -5.290 1.00 87.44 73 ARG A O 1
ATOM 587 N N . ALA A 1 74 ? 5.989 -7.328 -4.306 1.00 86.25 74 ALA A N 1
ATOM 588 C CA . ALA A 1 74 ? 5.893 -8.386 -5.305 1.00 86.25 74 ALA A CA 1
ATOM 589 C C . ALA A 1 74 ? 5.509 -7.820 -6.680 1.00 86.25 74 ALA A C 1
ATOM 591 O O . ALA A 1 74 ? 6.163 -8.138 -7.670 1.00 86.25 74 ALA A O 1
ATOM 592 N N . ALA A 1 75 ? 4.515 -6.926 -6.729 1.00 82.56 75 ALA A N 1
ATOM 593 C CA . ALA A 1 75 ? 4.120 -6.246 -7.963 1.00 82.56 75 ALA A CA 1
ATOM 594 C C . ALA A 1 75 ? 5.247 -5.386 -8.556 1.00 82.56 75 ALA A C 1
ATOM 596 O O . ALA A 1 75 ? 5.335 -5.242 -9.768 1.00 82.56 75 ALA A O 1
ATOM 597 N N . LEU A 1 76 ? 6.115 -4.847 -7.699 1.00 83.12 76 LEU A N 1
ATOM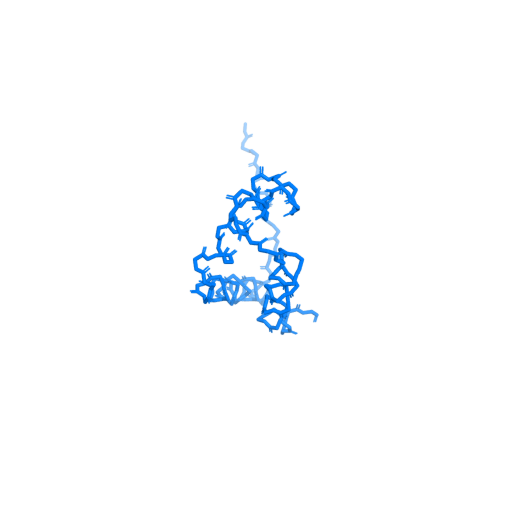 598 C CA . LEU A 1 76 ? 7.227 -3.986 -8.089 1.00 83.12 76 LEU A CA 1
ATOM 599 C C . LEU A 1 76 ? 8.575 -4.715 -8.192 1.00 83.12 76 LEU A C 1
ATOM 601 O O . LEU A 1 76 ? 9.584 -4.082 -8.466 1.00 83.12 76 LEU A O 1
ATOM 605 N N . SER A 1 77 ? 8.619 -6.033 -7.984 1.00 80.81 77 SER A N 1
ATOM 606 C CA . SER A 1 77 ? 9.875 -6.795 -7.886 1.00 80.81 77 SER A CA 1
ATOM 607 C C . SER A 1 77 ? 10.694 -6.840 -9.179 1.00 80.81 77 SER A C 1
ATOM 609 O O . SER A 1 77 ? 11.882 -7.141 -9.125 1.00 80.81 77 SER A O 1
ATOM 611 N N . GLY A 1 78 ? 10.076 -6.525 -10.321 1.00 70.56 78 GLY A N 1
ATOM 612 C CA . GLY A 1 78 ? 10.755 -6.362 -11.609 1.00 70.56 78 GLY A CA 1
ATOM 613 C C . GLY A 1 78 ? 11.370 -4.977 -11.834 1.00 70.56 78 GLY A C 1
ATOM 614 O O . GLY A 1 78 ? 11.999 -4.774 -12.864 1.00 70.56 78 GLY A O 1
ATOM 615 N N . TYR A 1 79 ? 11.190 -4.042 -10.896 1.00 67.19 79 TYR A N 1
ATOM 616 C CA . TYR A 1 79 ? 11.737 -2.687 -10.939 1.00 67.19 79 TYR A CA 1
ATOM 617 C C . TYR A 1 79 ? 12.753 -2.542 -9.797 1.00 67.19 79 TYR A C 1
ATOM 619 O O . TY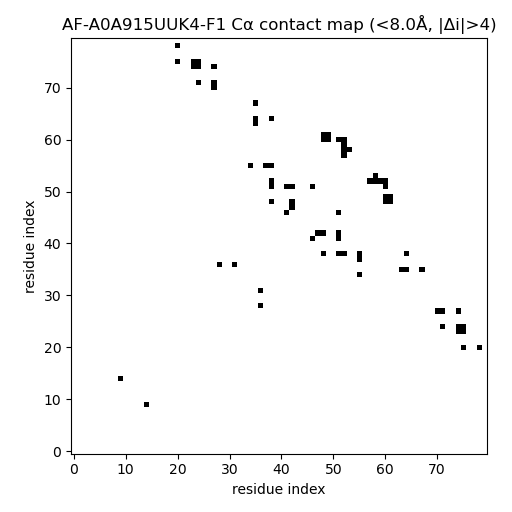R A 1 79 ? 12.386 -2.202 -8.668 1.00 67.19 79 TYR A O 1
ATOM 627 N N . GLY A 1 80 ? 14.018 -2.869 -10.063 1.00 56.84 80 GLY A N 1
ATOM 628 C CA . GLY A 1 80 ? 15.096 -2.850 -9.070 1.00 56.84 80 GLY A CA 1
ATOM 629 C C . GLY A 1 80 ? 16.469 -3.011 -9.689 1.00 56.84 80 GLY A C 1
ATOM 630 O O . GLY A 1 80 ? 16.588 -3.832 -10.623 1.00 56.84 80 GLY A O 1
#